Protein AF-A0A453KTQ1-F1 (afdb_monomer_lite)

Sequence (82 aa):
MGYAAAVERFLKLMAMVWAGSQVTKILRAGGALALAPLVDRGLRWFTVKFNFQSEGKAFATIVGLCFALAALMFVGLTVLWA

pLDDT: mean 93.69, std 5.12, range [64.62, 97.75]

Secondary structure (DSSP, 8-state):
--HHHHHHHHHHHHHHHHHHHHHHHHHHHHHHHHHHHHHHHHHHHHHHHTT-S-HHHHHHHHHHHHHHHHHHHHHHHHHH--

Structure (mmCIF, N/CA/C/O backbone):
data_AF-A0A453KTQ1-F1
#
_entry.id   AF-A0A453KTQ1-F1
#
loop_
_atom_site.group_PDB
_atom_site.id
_atom_site.type_symbol
_atom_site.label_atom_id
_atom_site.label_alt_id
_atom_site.label_comp_id
_atom_site.label_asym_id
_atom_site.label_entity_id
_atom_site.label_seq_id
_atom_site.pdbx_PDB_ins_code
_atom_site.Cartn_x
_atom_site.Cartn_y
_atom_site.Cartn_z
_atom_site.occupancy
_atom_site.B_iso_or_equiv
_atom_site.auth_seq_id
_atom_site.auth_comp_id
_atom_site.auth_asym_id
_atom_site.auth_atom_id
_atom_site.pdbx_PDB_model_num
ATOM 1 N N . MET A 1 1 ? 14.534 -3.389 -31.471 1.00 64.62 1 MET A N 1
ATOM 2 C CA . MET A 1 1 ? 15.579 -3.467 -30.424 1.00 64.62 1 MET A CA 1
ATOM 3 C C . MET A 1 1 ? 15.984 -4.922 -30.272 1.00 64.62 1 MET A C 1
ATOM 5 O O . MET A 1 1 ? 15.093 -5.757 -30.240 1.00 64.62 1 MET A O 1
ATOM 9 N N . GLY A 1 2 ? 17.280 -5.239 -30.236 1.00 89.81 2 GLY A N 1
ATOM 10 C CA . GLY A 1 2 ? 17.724 -6.616 -29.991 1.00 89.81 2 GLY A CA 1
ATOM 11 C C . GLY A 1 2 ? 17.370 -7.070 -28.571 1.00 89.81 2 GLY A C 1
ATOM 12 O O . GLY A 1 2 ? 17.381 -6.254 -27.649 1.00 89.81 2 GLY A O 1
ATOM 13 N N . TYR A 1 3 ? 17.067 -8.358 -28.397 1.00 89.56 3 TYR A N 1
ATOM 14 C CA . TYR A 1 3 ? 16.653 -8.947 -27.116 1.00 89.56 3 TYR A CA 1
ATOM 15 C C . TYR A 1 3 ? 17.633 -8.630 -25.971 1.00 89.56 3 TYR A C 1
ATOM 17 O O . TYR A 1 3 ? 17.212 -8.201 -24.902 1.00 89.56 3 TYR A O 1
ATOM 25 N N . ALA A 1 4 ? 18.944 -8.717 -26.224 1.00 90.44 4 ALA A N 1
ATOM 26 C CA . ALA A 1 4 ? 19.980 -8.412 -25.233 1.00 90.44 4 ALA A CA 1
ATOM 27 C C . ALA A 1 4 ? 19.902 -6.969 -24.694 1.00 90.44 4 ALA A C 1
ATOM 29 O O . ALA A 1 4 ? 19.955 -6.752 -23.486 1.00 90.44 4 ALA A O 1
ATOM 30 N N . ALA A 1 5 ? 19.684 -5.986 -25.574 1.00 91.25 5 ALA A N 1
ATOM 31 C CA . ALA A 1 5 ? 19.546 -4.585 -25.176 1.00 91.25 5 ALA A CA 1
ATOM 32 C C . ALA A 1 5 ? 18.247 -4.324 -24.391 1.00 91.25 5 ALA A C 1
ATOM 34 O O . ALA A 1 5 ? 18.204 -3.444 -23.531 1.00 91.25 5 ALA A O 1
ATOM 35 N N . ALA A 1 6 ? 17.178 -5.081 -24.669 1.00 92.25 6 ALA A N 1
ATOM 36 C CA . ALA A 1 6 ? 15.940 -5.009 -23.895 1.00 92.25 6 ALA A CA 1
ATOM 37 C C . ALA A 1 6 ? 16.132 -5.576 -22.478 1.00 92.25 6 ALA A C 1
ATOM 39 O O . ALA A 1 6 ? 15.710 -4.948 -21.506 1.00 92.25 6 ALA A O 1
ATOM 40 N N . VAL A 1 7 ? 16.827 -6.711 -22.358 1.00 94.81 7 VAL A N 1
ATOM 41 C CA . VAL A 1 7 ? 17.142 -7.347 -21.070 1.00 94.81 7 VAL A CA 1
ATOM 42 C C . VAL A 1 7 ? 18.029 -6.448 -20.206 1.00 94.81 7 VAL A C 1
ATOM 44 O O . VAL A 1 7 ? 17.726 -6.247 -19.033 1.00 94.81 7 VAL A O 1
ATOM 47 N N . GLU A 1 8 ? 19.075 -5.840 -20.771 1.00 94.62 8 GLU A N 1
ATOM 48 C CA . GLU A 1 8 ? 19.961 -4.929 -20.031 1.00 94.62 8 GLU A CA 1
ATOM 49 C C . GLU A 1 8 ? 19.191 -3.735 -19.438 1.00 94.62 8 GLU A C 1
ATOM 51 O O . GLU A 1 8 ? 19.319 -3.415 -18.252 1.00 94.62 8 GLU A O 1
ATOM 56 N N . ARG A 1 9 ? 18.327 -3.105 -20.245 1.00 93.31 9 ARG A N 1
ATOM 57 C CA . ARG A 1 9 ? 17.479 -1.991 -19.792 1.00 93.31 9 ARG A CA 1
ATOM 58 C C . ARG A 1 9 ? 16.499 -2.428 -18.710 1.00 93.31 9 ARG A C 1
ATOM 60 O O . ARG A 1 9 ? 16.321 -1.701 -17.734 1.00 93.31 9 ARG A O 1
ATOM 67 N N . PHE A 1 10 ? 15.895 -3.605 -18.857 1.00 94.00 10 PHE A N 1
ATOM 68 C CA . PHE A 1 10 ? 14.996 -4.162 -17.851 1.00 94.00 10 PHE A CA 1
ATOM 69 C C . PHE A 1 10 ? 15.710 -4.372 -16.511 1.00 94.00 10 PHE A C 1
ATOM 71 O O . PHE A 1 10 ? 15.228 -3.904 -15.480 1.00 94.00 10 PHE A O 1
ATOM 78 N N . LEU A 1 11 ? 16.893 -4.992 -16.521 1.00 95.88 11 LEU A N 1
ATOM 79 C CA . LEU A 1 11 ? 17.681 -5.216 -15.307 1.00 95.88 11 LEU A CA 1
ATOM 80 C C . LEU A 1 11 ? 18.077 -3.899 -14.633 1.00 95.88 11 LEU A C 1
ATOM 82 O O . LEU A 1 11 ? 17.966 -3.776 -13.413 1.00 95.88 11 LEU A O 1
ATOM 86 N N . LYS A 1 12 ? 18.468 -2.888 -15.416 1.00 94.81 12 LYS A N 1
ATOM 87 C CA . LYS A 1 12 ? 18.794 -1.558 -14.888 1.00 94.81 12 LYS A CA 1
ATOM 88 C C . LYS A 1 12 ? 17.589 -0.895 -14.214 1.00 94.81 12 LYS A C 1
ATOM 90 O O . LYS A 1 12 ? 17.737 -0.331 -13.130 1.00 94.81 12 LYS A O 1
ATOM 95 N N . LEU A 1 13 ? 16.401 -0.996 -14.814 1.00 95.25 13 LEU A N 1
ATOM 96 C CA . LEU A 1 13 ? 15.159 -0.500 -14.212 1.00 95.25 13 LEU A CA 1
ATOM 97 C C . LEU A 1 13 ? 14.831 -1.241 -12.912 1.00 95.25 13 LEU A C 1
ATOM 99 O O . LEU A 1 13 ? 14.557 -0.597 -11.901 1.00 95.25 13 LEU A O 1
ATOM 103 N N . MET A 1 14 ? 14.918 -2.574 -12.904 1.00 95.81 14 MET A N 1
ATOM 104 C CA . MET A 1 14 ? 14.671 -3.375 -11.700 1.00 95.81 14 MET A CA 1
ATOM 105 C C . MET A 1 14 ? 15.649 -3.029 -10.570 1.00 95.81 14 MET A C 1
ATOM 107 O O . MET A 1 14 ? 15.230 -2.869 -9.424 1.00 95.81 14 MET A O 1
ATOM 111 N N . ALA A 1 15 ? 16.932 -2.836 -10.889 1.00 94.19 15 ALA A N 1
ATOM 112 C CA . ALA A 1 15 ? 17.943 -2.424 -9.919 1.00 94.19 15 ALA A CA 1
ATOM 113 C C . ALA A 1 15 ? 17.638 -1.042 -9.315 1.00 94.19 15 ALA A C 1
ATOM 115 O O . ALA A 1 15 ? 17.736 -0.868 -8.099 1.00 94.19 15 ALA A O 1
ATOM 116 N N . MET A 1 16 ? 17.210 -0.074 -10.135 1.00 95.38 16 MET A N 1
ATOM 117 C CA . MET A 1 16 ? 16.802 1.251 -9.649 1.00 95.38 16 MET A CA 1
ATOM 118 C C . MET A 1 16 ? 15.563 1.182 -8.750 1.00 95.38 16 MET A C 1
ATOM 120 O O . MET A 1 16 ? 15.554 1.791 -7.679 1.00 95.38 16 MET A O 1
ATOM 124 N N . VAL A 1 17 ? 14.539 0.415 -9.142 1.00 95.25 17 VAL A N 1
ATOM 125 C CA . VAL A 1 17 ? 13.322 0.213 -8.333 1.00 95.25 17 VAL A CA 1
ATOM 126 C C . VAL A 1 17 ? 13.669 -0.425 -6.986 1.00 95.25 17 VAL A C 1
ATOM 128 O O . VAL A 1 17 ? 13.168 0.005 -5.943 1.00 95.25 17 VAL A O 1
ATOM 131 N N . TRP A 1 18 ? 14.566 -1.412 -6.986 1.00 94.38 18 TRP A N 1
ATOM 132 C CA . TRP A 1 18 ? 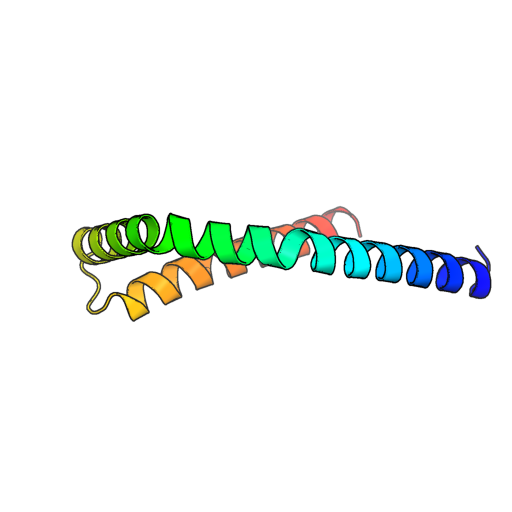15.009 -2.077 -5.766 1.00 94.38 18 TRP A CA 1
ATOM 133 C C . TRP A 1 18 ? 15.779 -1.130 -4.837 1.00 94.38 18 TRP A C 1
ATOM 135 O O . TRP A 1 18 ? 15.439 -1.016 -3.657 1.00 94.38 18 TRP A O 1
ATOM 145 N N . ALA A 1 19 ? 16.760 -0.395 -5.367 1.00 94.38 19 ALA A N 1
ATOM 146 C CA . ALA A 1 19 ? 17.539 0.567 -4.589 1.00 94.38 19 ALA A CA 1
ATOM 147 C C . ALA A 1 19 ? 16.643 1.667 -3.993 1.00 94.38 19 ALA A C 1
ATOM 149 O O . ALA A 1 19 ? 16.718 1.954 -2.796 1.00 94.38 19 ALA A O 1
ATOM 150 N N . GLY A 1 20 ? 15.724 2.218 -4.793 1.00 93.31 20 GLY A N 1
ATOM 151 C CA . GLY A 1 20 ? 14.743 3.196 -4.322 1.00 93.31 20 GLY A CA 1
ATOM 152 C C . GLY A 1 20 ? 13.843 2.644 -3.211 1.00 93.31 20 GLY A C 1
ATOM 153 O O . GLY A 1 20 ? 13.573 3.335 -2.224 1.00 93.31 20 GLY A O 1
ATOM 154 N N . SER A 1 21 ? 13.427 1.377 -3.313 1.00 93.75 21 SER A N 1
ATOM 155 C CA . SER A 1 21 ? 12.623 0.716 -2.276 1.00 93.75 21 SER A CA 1
ATOM 156 C C . SER A 1 21 ? 13.362 0.611 -0.941 1.00 93.75 21 SER A C 1
ATOM 158 O O . SER A 1 21 ? 12.753 0.827 0.108 1.00 93.75 21 SER A O 1
ATOM 160 N N . GLN A 1 22 ? 14.669 0.340 -0.966 1.00 93.81 22 GLN A N 1
ATOM 161 C CA . GLN A 1 22 ? 15.486 0.215 0.243 1.00 93.81 22 GLN A CA 1
ATOM 162 C C . GLN A 1 22 ? 15.649 1.551 0.970 1.00 93.81 22 GLN A C 1
ATOM 164 O O . GLN A 1 22 ? 15.431 1.611 2.180 1.00 93.81 22 GLN A O 1
ATOM 169 N N . VAL A 1 23 ? 15.941 2.629 0.237 1.00 93.31 23 VAL A N 1
ATOM 170 C CA . VAL A 1 23 ? 16.127 3.969 0.824 1.00 93.31 23 VAL A CA 1
ATOM 171 C C . VAL A 1 23 ? 14.820 4.510 1.416 1.00 93.31 23 VAL A C 1
ATOM 173 O O . VAL A 1 23 ? 14.819 5.162 2.456 1.00 93.31 23 VAL A O 1
ATOM 176 N N . THR A 1 24 ? 13.680 4.194 0.800 1.00 94.81 24 THR A N 1
ATOM 177 C CA . THR A 1 24 ? 12.365 4.689 1.244 1.00 94.81 24 THR A CA 1
ATOM 178 C C . THR A 1 24 ? 11.672 3.791 2.271 1.00 94.81 24 THR A C 1
ATOM 180 O O . THR A 1 24 ? 10.660 4.196 2.843 1.00 94.81 24 THR A O 1
ATOM 183 N N . LYS A 1 25 ? 12.184 2.581 2.538 1.00 94.06 25 LYS A N 1
ATOM 184 C CA . LYS A 1 25 ? 11.522 1.583 3.397 1.00 94.06 25 LYS A CA 1
ATOM 185 C C . LYS A 1 25 ? 11.270 2.095 4.815 1.00 94.06 25 LYS A C 1
ATOM 187 O O . LYS A 1 25 ? 10.156 1.941 5.311 1.00 94.06 25 LYS A O 1
ATOM 192 N N . ILE A 1 26 ? 12.271 2.717 5.441 1.00 94.38 26 ILE A N 1
ATOM 193 C CA . ILE A 1 26 ? 12.155 3.232 6.815 1.00 94.38 26 ILE A CA 1
ATOM 194 C C . ILE A 1 26 ? 11.131 4.362 6.867 1.00 94.38 26 ILE A C 1
ATOM 196 O O . ILE A 1 26 ? 10.252 4.346 7.720 1.00 94.38 26 ILE A O 1
ATOM 200 N N . LEU A 1 27 ? 11.187 5.297 5.916 1.00 94.94 27 LEU A N 1
ATOM 201 C CA . LEU A 1 27 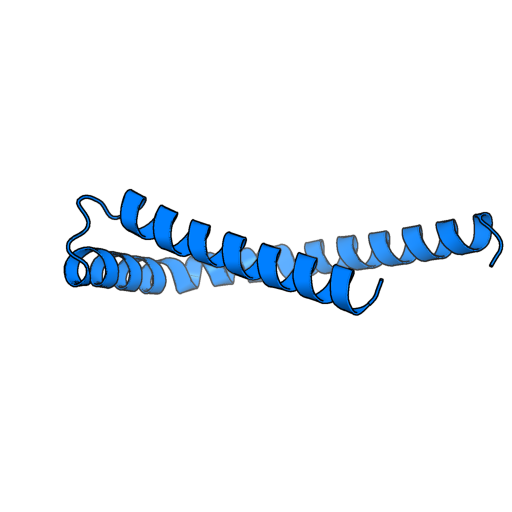? 10.223 6.392 5.838 1.00 94.94 27 LEU A CA 1
ATOM 202 C C . LEU A 1 27 ? 8.797 5.875 5.611 1.00 94.94 27 LEU A C 1
ATOM 204 O O . LEU A 1 27 ? 7.863 6.370 6.230 1.00 94.94 27 LEU A O 1
ATOM 208 N N . ARG A 1 28 ? 8.620 4.850 4.769 1.00 93.88 28 ARG A N 1
ATOM 209 C CA . ARG A 1 28 ? 7.315 4.220 4.527 1.00 93.88 28 ARG A CA 1
ATOM 210 C C . ARG A 1 28 ? 6.774 3.546 5.786 1.00 93.88 28 ARG A C 1
ATOM 212 O O . ARG A 1 28 ? 5.605 3.720 6.106 1.00 93.88 28 ARG A O 1
ATOM 219 N N . ALA A 1 29 ? 7.620 2.808 6.504 1.00 95.12 29 ALA A N 1
ATOM 220 C CA . ALA A 1 29 ? 7.243 2.166 7.760 1.00 95.12 29 ALA A CA 1
ATOM 221 C C . ALA A 1 29 ? 6.924 3.201 8.851 1.00 95.12 29 ALA A C 1
ATOM 223 O O . ALA A 1 29 ? 5.890 3.102 9.505 1.00 95.12 29 ALA A O 1
ATOM 224 N N . GLY A 1 30 ? 7.766 4.226 9.001 1.00 96.25 30 GLY A N 1
ATOM 225 C CA . GLY A 1 30 ? 7.552 5.322 9.944 1.00 96.25 30 GLY A CA 1
ATOM 226 C C . GLY A 1 30 ? 6.296 6.131 9.624 1.00 96.25 30 GLY A C 1
ATOM 227 O O . GLY A 1 30 ? 5.515 6.425 10.521 1.00 96.25 30 GLY A O 1
ATOM 228 N N . GLY A 1 31 ? 6.050 6.420 8.345 1.00 95.75 31 GLY A N 1
ATOM 229 C CA . GLY A 1 31 ? 4.831 7.081 7.883 1.00 95.75 31 GLY A CA 1
ATOM 230 C C . GLY A 1 31 ? 3.580 6.246 8.155 1.00 95.75 31 GLY A C 1
ATOM 231 O O . GLY A 1 31 ? 2.599 6.774 8.670 1.00 95.75 31 GLY A O 1
ATOM 232 N N . ALA A 1 32 ? 3.624 4.936 7.888 1.00 95.19 32 ALA A N 1
ATOM 233 C CA . ALA A 1 32 ? 2.527 4.027 8.220 1.00 95.19 32 ALA A CA 1
ATOM 234 C C . ALA A 1 32 ? 2.251 3.994 9.732 1.00 95.19 32 ALA A C 1
ATOM 236 O O . ALA A 1 32 ? 1.097 4.083 10.142 1.00 95.19 32 ALA A O 1
ATOM 237 N N . LEU A 1 33 ? 3.301 3.939 10.559 1.00 95.69 33 LEU A N 1
ATOM 238 C CA . LEU A 1 33 ? 3.170 3.961 12.017 1.00 95.69 33 LEU A CA 1
ATOM 239 C C . LEU A 1 33 ? 2.585 5.289 12.522 1.00 95.69 33 LEU A C 1
ATOM 241 O O . LEU A 1 33 ? 1.693 5.284 13.365 1.00 95.69 33 LEU A O 1
ATOM 245 N N . ALA A 1 34 ? 3.049 6.421 11.988 1.00 96.25 34 ALA A N 1
ATOM 246 C CA . ALA A 1 34 ? 2.546 7.743 12.360 1.00 96.25 34 ALA A CA 1
ATOM 247 C C . ALA A 1 34 ? 1.071 7.940 11.971 1.00 96.25 34 ALA A C 1
ATOM 249 O O . ALA A 1 34 ? 0.322 8.604 12.688 1.00 96.25 34 ALA A O 1
ATOM 250 N N . LEU A 1 35 ? 0.645 7.357 10.846 1.00 96.00 35 LEU A N 1
ATOM 251 C CA . LEU A 1 35 ? -0.724 7.465 10.341 1.00 96.00 35 LEU A CA 1
ATOM 252 C C . LEU A 1 35 ? -1.683 6.420 10.923 1.00 96.00 35 LEU A C 1
ATOM 254 O O . LEU A 1 35 ? -2.892 6.638 10.850 1.00 96.00 35 LEU A O 1
ATOM 258 N N . ALA A 1 36 ? -1.184 5.339 11.530 1.00 94.94 36 ALA A N 1
ATOM 259 C CA . ALA A 1 36 ? -1.997 4.275 12.122 1.00 94.94 36 ALA A CA 1
ATOM 260 C C . ALA A 1 36 ? -3.187 4.792 12.963 1.00 94.94 36 ALA A C 1
ATOM 262 O O . ALA A 1 36 ? -4.324 4.494 12.596 1.00 94.94 36 ALA A O 1
ATOM 263 N N . PRO A 1 37 ? -3.010 5.673 13.976 1.00 95.00 37 PRO A N 1
ATOM 264 C CA . PRO A 1 37 ? -4.135 6.119 14.804 1.00 95.00 37 PRO A CA 1
ATOM 265 C C . PRO A 1 37 ? -5.181 6.940 14.037 1.00 95.00 37 PRO A C 1
ATOM 267 O O . PRO A 1 37 ? -6.350 6.972 14.426 1.00 95.00 37 PRO A O 1
ATOM 270 N N . LEU A 1 38 ? -4.782 7.634 12.967 1.00 95.25 38 LEU A N 1
ATOM 271 C CA . LEU A 1 38 ? -5.714 8.376 12.119 1.00 95.25 38 LEU A CA 1
ATOM 272 C C . LEU A 1 38 ? -6.544 7.412 11.265 1.00 95.25 38 LEU A C 1
ATOM 274 O O . LEU A 1 38 ? -7.762 7.574 11.165 1.00 95.25 38 LEU A O 1
ATOM 278 N N . VAL A 1 39 ? -5.889 6.399 10.694 1.00 94.44 39 VAL A N 1
ATOM 279 C CA . VAL A 1 39 ? -6.535 5.361 9.883 1.00 94.44 39 VAL A CA 1
ATOM 280 C C . VAL A 1 39 ? -7.495 4.529 10.734 1.00 94.44 39 VAL A C 1
ATOM 282 O O . VAL A 1 39 ? -8.635 4.339 10.316 1.00 94.44 39 VAL A O 1
ATOM 285 N N . ASP A 1 40 ? -7.103 4.130 11.946 1.00 94.88 40 ASP A N 1
ATOM 286 C CA . ASP A 1 40 ? -7.965 3.381 12.871 1.00 94.88 40 ASP A CA 1
ATOM 287 C C . ASP A 1 40 ? -9.230 4.171 13.238 1.00 94.88 40 ASP A C 1
ATOM 289 O O . ASP A 1 40 ? -10.348 3.652 13.191 1.00 94.88 40 ASP A O 1
ATOM 293 N N . ARG A 1 41 ? -9.094 5.472 13.536 1.00 95.25 41 ARG A N 1
ATOM 294 C CA . ARG A 1 41 ? -10.251 6.347 13.806 1.00 95.25 41 ARG A CA 1
ATOM 295 C C . ARG A 1 41 ? -11.173 6.468 12.596 1.00 95.25 41 ARG A C 1
ATOM 297 O O . ARG A 1 41 ? -12.394 6.434 12.761 1.00 95.25 41 ARG A O 1
ATOM 304 N N . GLY A 1 42 ? -10.600 6.606 11.401 1.00 94.94 42 GLY A N 1
ATOM 305 C CA . GLY A 1 42 ? -11.350 6.665 10.148 1.00 94.94 42 GLY A CA 1
ATOM 306 C C . GLY A 1 42 ? -12.101 5.364 9.864 1.00 94.94 42 GLY A C 1
ATOM 307 O O . GLY A 1 42 ? -13.287 5.402 9.535 1.00 94.94 42 GLY A O 1
ATOM 308 N N . LEU A 1 43 ? -11.447 4.217 10.062 1.00 95.19 43 LEU A N 1
ATOM 309 C CA . LEU A 1 43 ? -12.051 2.900 9.878 1.00 95.19 43 LEU A CA 1
ATOM 310 C C . LEU A 1 43 ? -13.203 2.675 10.857 1.00 95.19 43 LEU A C 1
ATOM 312 O O . LEU A 1 43 ? -14.282 2.245 10.441 1.00 95.19 43 LEU A O 1
ATOM 316 N N . ARG A 1 44 ? -13.022 3.024 12.134 1.00 95.12 44 ARG A N 1
ATOM 317 C CA . ARG A 1 44 ? -14.086 2.920 13.137 1.00 95.12 44 ARG A CA 1
ATOM 318 C C . ARG A 1 44 ? -15.278 3.805 12.789 1.00 95.12 44 ARG A C 1
ATOM 320 O O . ARG A 1 44 ? -16.422 3.356 12.843 1.00 95.12 44 ARG A O 1
ATOM 327 N N . TRP A 1 45 ? -15.018 5.050 12.386 1.00 96.00 45 TRP A N 1
ATOM 328 C CA . TRP A 1 45 ? -16.063 5.967 11.929 1.00 96.00 45 TRP A CA 1
ATOM 329 C C . TRP A 1 45 ? -16.826 5.402 10.727 1.00 96.00 45 TRP A C 1
ATOM 331 O O . TRP A 1 45 ? -18.055 5.393 10.741 1.00 96.00 45 TRP A O 1
ATOM 341 N N . PHE A 1 46 ? -16.120 4.881 9.723 1.00 94.00 46 PHE A N 1
ATOM 342 C CA . PHE A 1 46 ? -16.727 4.289 8.532 1.00 94.00 46 PHE A CA 1
ATOM 343 C C . PHE A 1 46 ? -17.569 3.054 8.884 1.00 94.00 46 PHE A C 1
ATOM 345 O O . PHE A 1 46 ? -18.702 2.915 8.426 1.00 94.00 46 PHE A O 1
ATOM 352 N N . THR A 1 47 ? -17.051 2.198 9.765 1.00 94.62 47 THR A N 1
ATOM 353 C CA . THR A 1 47 ? -17.743 0.996 10.250 1.00 94.62 47 THR A CA 1
ATOM 354 C C . THR A 1 47 ? -19.074 1.357 10.909 1.00 94.62 47 THR A C 1
ATOM 356 O O . THR A 1 47 ? -20.102 0.786 10.550 1.00 94.62 47 THR A O 1
ATOM 359 N N . VAL A 1 48 ? -19.084 2.350 11.808 1.00 95.19 48 VAL A N 1
ATOM 360 C CA . VAL A 1 48 ? -20.312 2.830 12.468 1.00 95.19 48 VAL A CA 1
ATOM 361 C C . VAL A 1 48 ? -21.243 3.525 11.472 1.00 95.19 48 VAL A C 1
ATOM 363 O O .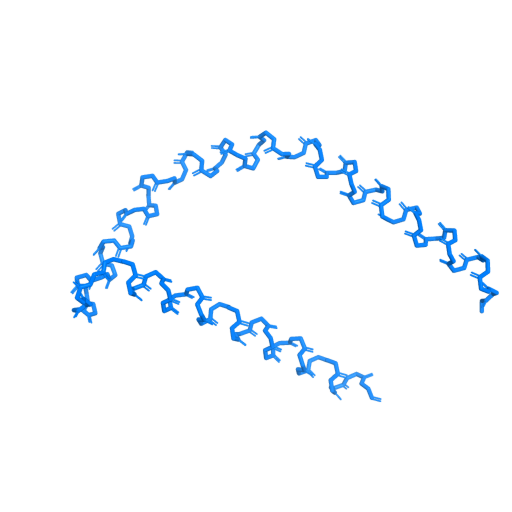 VAL A 1 48 ? -22.446 3.272 11.473 1.00 95.19 48 VAL A O 1
ATOM 366 N N . LYS A 1 49 ? -20.705 4.375 10.591 1.00 94.81 49 LYS A N 1
ATOM 367 C CA . LYS A 1 49 ? -21.491 5.164 9.632 1.00 94.81 49 LYS A CA 1
ATOM 368 C C . LYS A 1 49 ? -22.276 4.291 8.653 1.00 94.81 49 LYS A C 1
ATOM 370 O O . LYS A 1 49 ? -23.407 4.635 8.319 1.00 94.81 49 LYS A O 1
ATOM 375 N N . PHE A 1 50 ? -21.677 3.191 8.206 1.00 92.88 50 PHE A N 1
ATOM 376 C CA . PHE A 1 50 ? -22.283 2.240 7.271 1.00 92.88 50 PHE A CA 1
ATOM 377 C C . PHE A 1 50 ? -22.857 0.993 7.963 1.00 92.88 50 PHE A C 1
ATOM 379 O O . PHE A 1 50 ? -23.295 0.069 7.285 1.00 92.88 50 PHE A O 1
ATOM 386 N N . ASN A 1 51 ? -22.893 0.983 9.301 1.00 93.50 51 ASN A N 1
ATOM 387 C CA . ASN A 1 51 ? -23.479 -0.077 10.123 1.00 93.50 51 ASN A CA 1
ATOM 388 C C . ASN A 1 51 ? -22.903 -1.479 9.830 1.00 93.50 51 ASN A C 1
ATOM 390 O O . ASN A 1 51 ? -23.618 -2.481 9.757 1.00 93.50 51 ASN A O 1
ATOM 394 N N . PHE A 1 52 ? -21.586 -1.550 9.624 1.00 92.12 52 PHE A N 1
ATOM 395 C CA . PHE A 1 52 ? -20.884 -2.814 9.430 1.00 92.12 52 PHE A CA 1
ATOM 396 C C . PHE A 1 52 ? -20.800 -3.597 10.742 1.00 92.12 52 PHE A C 1
ATOM 398 O O . PHE A 1 52 ? -20.523 -3.046 11.802 1.00 92.12 52 PHE A O 1
ATOM 405 N N . GLN A 1 53 ? -20.949 -4.921 10.651 1.00 88.62 53 GLN A N 1
ATOM 406 C CA . GLN A 1 53 ? -20.858 -5.816 11.811 1.00 88.62 53 GLN A CA 1
ATOM 407 C C . GLN A 1 53 ? -19.459 -5.870 12.446 1.00 88.62 53 GLN A C 1
ATOM 409 O O . GLN A 1 53 ? -19.332 -6.243 13.607 1.00 88.62 53 GLN A O 1
ATOM 414 N N . SER A 1 54 ? -18.404 -5.562 11.688 1.00 93.25 54 SER A N 1
ATOM 415 C CA . SER A 1 54 ? -17.036 -5.506 12.204 1.00 93.25 54 SER A CA 1
ATOM 416 C C . SER A 1 54 ? -16.161 -4.569 11.377 1.00 93.25 54 SER A C 1
ATOM 418 O O . SER A 1 54 ? -16.361 -4.419 10.167 1.00 93.25 54 SE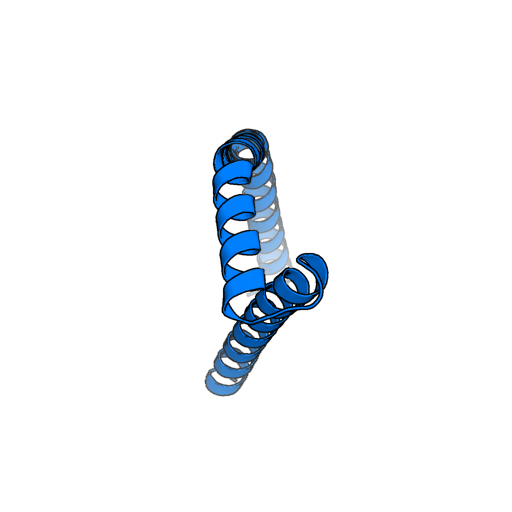R A O 1
ATOM 420 N N . GLU A 1 55 ? -15.142 -3.997 12.020 1.00 89.38 55 GLU A N 1
ATOM 421 C CA . GLU A 1 55 ? -14.133 -3.162 11.356 1.00 89.38 55 GLU A CA 1
ATOM 422 C C . GLU A 1 55 ? -13.382 -3.943 10.268 1.00 89.38 55 GLU A C 1
ATOM 424 O O . GLU A 1 55 ? -13.076 -3.400 9.212 1.00 89.38 55 GLU A O 1
ATOM 429 N N . GLY A 1 56 ? -13.174 -5.250 10.464 1.00 92.50 56 GLY A N 1
ATOM 430 C CA . GLY A 1 56 ? -12.550 -6.120 9.464 1.00 92.50 56 GLY A CA 1
ATOM 431 C C . GLY A 1 56 ? -13.365 -6.250 8.172 1.00 92.50 56 GLY A C 1
ATOM 432 O O . GLY A 1 56 ? -12.792 -6.207 7.085 1.00 92.50 56 GLY A O 1
ATOM 433 N N . LYS A 1 57 ? -14.702 -6.353 8.256 1.00 93.00 57 LYS A N 1
ATOM 434 C CA . LYS A 1 57 ? -15.572 -6.382 7.062 1.00 93.00 57 LYS A CA 1
ATOM 435 C C . LYS A 1 57 ? -15.573 -5.035 6.341 1.00 93.00 57 LYS A C 1
ATOM 437 O O . LYS A 1 57 ? -15.515 -4.994 5.111 1.00 93.00 57 LYS A O 1
ATOM 442 N N . ALA A 1 58 ? -15.604 -3.946 7.104 1.00 93.56 58 ALA A N 1
ATOM 443 C CA . ALA A 1 58 ? -15.513 -2.598 6.566 1.00 93.56 58 ALA A CA 1
ATOM 444 C C . ALA A 1 58 ? -14.177 -2.377 5.833 1.00 93.56 58 ALA A C 1
ATOM 446 O O . ALA A 1 58 ? -14.162 -1.946 4.681 1.00 93.56 58 ALA A O 1
ATOM 447 N N . PHE A 1 59 ? -13.065 -2.777 6.455 1.00 94.62 59 PHE A N 1
ATOM 448 C CA . PHE A 1 59 ? -11.729 -2.716 5.866 1.00 94.62 59 PHE A CA 1
ATOM 449 C C . PHE A 1 59 ? -11.625 -3.555 4.590 1.00 94.62 59 PHE A C 1
ATOM 451 O O . PHE A 1 59 ? -11.205 -3.042 3.555 1.00 94.62 59 PHE A O 1
ATOM 458 N N . ALA A 1 60 ? -12.063 -4.817 4.630 1.00 96.06 60 ALA A N 1
ATOM 459 C CA . ALA A 1 60 ? -12.045 -5.701 3.466 1.00 96.06 60 ALA A CA 1
ATOM 460 C C . ALA A 1 60 ? -12.853 -5.126 2.293 1.00 96.06 60 ALA A C 1
ATOM 462 O O . ALA A 1 60 ? -12.436 -5.244 1.143 1.00 96.06 60 ALA A O 1
ATOM 463 N N . THR A 1 61 ? -13.967 -4.449 2.581 1.00 95.56 61 THR A N 1
ATOM 464 C CA . THR A 1 61 ? -14.779 -3.775 1.560 1.00 95.56 61 THR A CA 1
ATOM 465 C C . THR A 1 61 ? -14.022 -2.605 0.928 1.00 95.56 61 THR A C 1
ATOM 467 O O . THR A 1 61 ? -13.952 -2.517 -0.296 1.00 95.56 61 THR A O 1
ATOM 470 N N . ILE A 1 62 ? -13.407 -1.736 1.739 1.00 95.12 62 ILE A N 1
ATOM 471 C CA . ILE A 1 62 ? -12.605 -0.600 1.248 1.00 95.12 62 ILE A CA 1
ATOM 472 C C . ILE A 1 62 ? -11.440 -1.098 0.382 1.00 95.12 62 ILE A C 1
ATOM 474 O O . ILE A 1 62 ? -11.226 -0.611 -0.729 1.00 95.12 62 ILE A O 1
ATOM 478 N N . VAL A 1 63 ? -10.700 -2.092 0.877 1.00 96.06 63 VAL A N 1
ATOM 479 C CA . VAL A 1 63 ? -9.553 -2.677 0.173 1.00 96.06 63 VAL A CA 1
ATOM 480 C C . VAL A 1 63 ? -9.997 -3.351 -1.124 1.00 96.06 63 VAL A C 1
ATOM 482 O O . VAL A 1 63 ? -9.392 -3.115 -2.169 1.00 96.06 63 VAL A O 1
ATOM 485 N N . GLY A 1 64 ? -11.079 -4.130 -1.085 1.00 97.00 64 GLY A N 1
ATOM 486 C CA . GLY A 1 64 ? -11.650 -4.784 -2.260 1.00 97.00 64 GLY A CA 1
ATOM 487 C C . GLY A 1 64 ? -12.058 -3.788 -3.344 1.00 97.00 64 GLY A C 1
ATOM 488 O O . GLY A 1 64 ? -11.721 -3.988 -4.509 1.00 97.00 64 GLY A O 1
ATOM 489 N N . LEU A 1 65 ? -12.700 -2.677 -2.968 1.00 96.75 65 LEU A N 1
ATOM 490 C CA . LEU A 1 65 ? -13.044 -1.598 -3.901 1.00 96.75 65 LEU A CA 1
ATOM 491 C C . LEU A 1 65 ? -11.801 -0.950 -4.519 1.00 96.75 65 LEU A C 1
ATOM 493 O O . LEU A 1 65 ? -11.780 -0.699 -5.721 1.00 96.75 65 LEU A O 1
ATOM 497 N N . CYS A 1 66 ? -10.752 -0.718 -3.727 1.00 97.25 66 CYS A N 1
ATOM 498 C CA . CYS A 1 66 ? -9.499 -0.151 -4.224 1.00 97.25 66 CYS A CA 1
ATOM 499 C C . CYS A 1 66 ? -8.842 -1.065 -5.273 1.00 97.25 66 CYS A C 1
ATOM 501 O O . CYS A 1 66 ? -8.480 -0.608 -6.359 1.00 97.25 66 CYS A O 1
ATOM 503 N N . PHE A 1 67 ? -8.760 -2.370 -4.993 1.00 97.19 67 PHE A N 1
ATOM 504 C CA . PHE A 1 67 ? -8.239 -3.348 -5.950 1.00 97.19 67 PHE A CA 1
ATOM 505 C C . PHE A 1 67 ? -9.116 -3.475 -7.196 1.00 97.19 67 PHE A C 1
ATOM 507 O O . PHE A 1 67 ? -8.580 -3.538 -8.301 1.00 97.19 67 PHE A O 1
ATOM 514 N N . ALA A 1 68 ? -10.441 -3.476 -7.040 1.00 97.75 68 ALA A N 1
ATOM 515 C CA . ALA A 1 68 ? -11.365 -3.523 -8.167 1.00 97.75 68 ALA A CA 1
ATOM 516 C C . ALA A 1 68 ? -11.189 -2.304 -9.085 1.00 97.75 68 ALA A C 1
ATOM 518 O O . ALA A 1 68 ? -11.074 -2.466 -10.297 1.00 97.75 68 ALA A O 1
ATOM 519 N N . LEU A 1 69 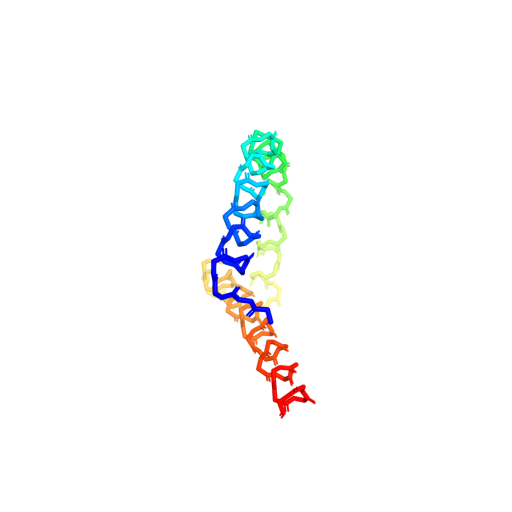? -11.088 -1.096 -8.521 1.00 97.62 69 LEU A N 1
ATOM 520 C CA . LEU A 1 69 ? -10.834 0.129 -9.284 1.00 97.62 69 LEU A CA 1
ATOM 521 C C . LEU A 1 69 ? -9.477 0.091 -9.994 1.00 97.62 69 LEU A C 1
ATOM 523 O O . LEU A 1 69 ? -9.405 0.411 -11.179 1.00 97.62 69 LEU A O 1
ATOM 527 N N . ALA A 1 70 ? -8.416 -0.341 -9.310 1.00 96.50 70 ALA A N 1
ATOM 528 C CA . ALA A 1 70 ? -7.094 -0.475 -9.919 1.00 96.50 70 ALA A CA 1
ATOM 529 C C . ALA A 1 70 ? -7.092 -1.490 -11.075 1.00 96.50 70 ALA A C 1
ATOM 531 O O . ALA A 1 70 ? -6.523 -1.219 -12.133 1.00 96.50 70 ALA A O 1
ATOM 532 N N . ALA A 1 71 ? -7.766 -2.631 -10.903 1.00 96.50 71 ALA A N 1
ATOM 533 C CA . ALA A 1 71 ? -7.915 -3.640 -11.946 1.00 96.50 71 ALA A CA 1
ATOM 534 C C . ALA A 1 71 ? -8.713 -3.105 -13.142 1.00 96.50 71 ALA A C 1
ATOM 536 O O . ALA A 1 71 ? -8.291 -3.285 -14.281 1.00 96.50 71 ALA A O 1
ATOM 537 N N . LEU A 1 72 ? -9.819 -2.396 -12.893 1.00 97.19 72 LEU A N 1
ATOM 538 C CA . LEU A 1 72 ? -10.611 -1.752 -13.943 1.00 97.19 72 LEU A CA 1
ATOM 539 C C . LEU A 1 72 ? -9.791 -0.716 -14.717 1.00 97.19 72 LEU A C 1
ATOM 541 O O . LEU A 1 72 ? -9.844 -0.702 -15.943 1.00 97.19 72 LEU A O 1
ATOM 545 N N . MET A 1 73 ? -9.001 0.114 -14.028 1.00 96.25 73 MET A N 1
ATOM 546 C CA . MET A 1 73 ? -8.111 1.075 -14.683 1.00 96.25 73 MET A CA 1
ATOM 547 C C . MET A 1 73 ? -7.045 0.381 -15.527 1.00 96.25 73 MET A C 1
ATOM 549 O O . MET A 1 73 ? -6.817 0.788 -16.663 1.00 96.25 73 MET A O 1
ATOM 553 N N . PHE A 1 74 ? -6.405 -0.662 -14.995 1.00 95.12 74 PHE A N 1
ATOM 554 C CA . PHE A 1 74 ? -5.396 -1.420 -15.727 1.00 95.12 74 PHE A CA 1
ATOM 555 C C . PHE A 1 74 ? -5.994 -2.061 -16.980 1.00 95.12 74 PHE A C 1
ATOM 557 O O . PHE A 1 74 ? -5.509 -1.795 -18.074 1.00 95.12 74 PHE A O 1
ATOM 564 N N . VAL A 1 75 ? -7.082 -2.825 -16.834 1.00 95.75 75 VAL A N 1
ATOM 565 C CA . VAL A 1 75 ? -7.758 -3.492 -17.956 1.00 95.75 75 VAL A CA 1
ATOM 566 C C . VAL A 1 75 ? -8.247 -2.471 -18.978 1.00 95.75 75 VAL A C 1
ATOM 568 O O . VAL A 1 75 ? -7.999 -2.637 -20.170 1.00 95.75 75 VAL A O 1
ATOM 571 N N . GLY A 1 76 ? -8.880 -1.390 -18.520 1.00 96.38 76 GLY A N 1
ATOM 572 C CA . GLY A 1 76 ? -9.349 -0.307 -19.376 1.00 96.38 76 GLY A CA 1
ATOM 573 C C . GLY A 1 76 ? -8.214 0.280 -20.207 1.00 96.38 76 GLY A C 1
ATOM 574 O O . GLY A 1 76 ? -8.301 0.277 -21.430 1.00 96.38 76 GLY A O 1
ATOM 575 N N . LEU A 1 77 ? -7.120 0.703 -19.566 1.00 95.44 77 LEU A N 1
ATOM 576 C CA . LEU A 1 77 ? -5.955 1.238 -20.271 1.00 95.44 77 LEU A CA 1
ATOM 577 C C . LEU A 1 77 ? -5.352 0.211 -21.228 1.00 95.44 77 LEU A C 1
ATOM 579 O O . LEU A 1 77 ? -5.053 0.566 -22.360 1.00 95.44 77 LEU A O 1
ATOM 583 N N . THR A 1 78 ? -5.214 -1.051 -20.814 1.00 94.06 78 THR A N 1
ATOM 584 C CA . THR A 1 78 ? -4.655 -2.089 -21.687 1.00 94.06 78 THR A CA 1
ATOM 585 C C . THR A 1 78 ? -5.528 -2.378 -22.901 1.00 94.06 78 THR A C 1
ATOM 587 O O . THR A 1 78 ? -4.974 -2.601 -23.963 1.00 94.06 78 THR A O 1
ATOM 590 N N . VAL A 1 79 ? -6.859 -2.354 -22.777 1.00 95.75 79 VAL A N 1
ATOM 591 C CA . VAL A 1 79 ? -7.777 -2.598 -23.904 1.00 95.75 79 VAL A CA 1
ATOM 592 C C . VAL A 1 79 ? -7.883 -1.371 -24.812 1.00 95.75 79 VAL A C 1
ATOM 594 O O . VAL A 1 79 ? -7.992 -1.524 -26.018 1.00 95.75 79 VAL A O 1
ATOM 597 N N . LEU A 1 80 ? -7.831 -0.156 -24.255 1.00 92.00 80 LEU A N 1
ATOM 598 C CA . LEU A 1 80 ? -7.827 1.095 -25.026 1.00 92.00 80 LEU A CA 1
ATOM 599 C C . LEU A 1 80 ? -6.528 1.317 -25.819 1.00 92.00 80 LEU A C 1
ATOM 601 O O . LEU A 1 80 ? -6.554 2.031 -26.817 1.00 92.00 80 LEU A O 1
ATOM 605 N N . TRP A 1 81 ? -5.402 0.775 -25.345 1.00 80.50 81 TRP A N 1
ATOM 606 C CA . TRP A 1 81 ? -4.082 0.893 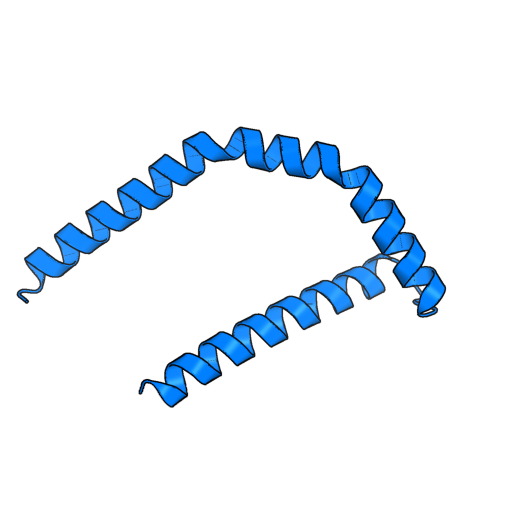-25.982 1.00 80.50 81 TRP A CA 1
ATOM 607 C C . TRP A 1 81 ? -3.620 -0.368 -26.732 1.00 80.50 81 TRP A C 1
ATOM 609 O O . TRP A 1 81 ? -2.522 -0.348 -27.294 1.00 80.50 81 TRP A O 1
ATOM 619 N N . ALA A 1 82 ? -4.407 -1.446 -26.715 1.00 65.44 82 ALA A N 1
ATOM 620 C CA . ALA A 1 82 ? -4.188 -2.645 -27.528 1.00 65.44 82 ALA A CA 1
ATOM 621 C C . ALA A 1 82 ? -4.823 -2.486 -28.914 1.00 65.44 82 ALA A C 1
ATOM 623 O O . ALA A 1 82 ? -4.204 -2.987 -29.879 1.00 65.44 82 ALA A O 1
#

Radius of gyration: 19.54 Å; chains: 1; bounding box: 44×17×45 Å

Foldseek 3Di:
DDPVVVVVVVVVVVVVVVVVCVVCVVVVVVVCVVCVVVVVVVLVCQCVVVVPPDSVVSVCVVVVVVVVVVVCVVVVVVVVVD

Organism: Aegilops tauschii subsp. strangulata (NCBI:txid200361)